Protein AF-A0A951FJ62-F1 (afdb_monomer_lite)

Radius of gyration: 22.04 Å; chains: 1; bounding box: 53×34×70 Å

Structure (mmCIF, N/CA/C/O backbone):
data_AF-A0A951FJ62-F1
#
_entry.id   AF-A0A951FJ62-F1
#
loop_
_atom_site.group_PDB
_atom_site.id
_atom_site.type_symbol
_atom_site.label_atom_id
_atom_site.label_alt_id
_atom_site.label_comp_id
_atom_site.label_asym_id
_atom_site.label_entity_id
_atom_site.label_seq_id
_atom_site.pdbx_PDB_ins_code
_atom_site.Cartn_x
_atom_site.Cartn_y
_atom_site.Cartn_z
_atom_site.occupancy
_atom_site.B_iso_or_equiv
_atom_site.auth_seq_id
_atom_site.auth_comp_id
_atom_site.auth_asym_id
_atom_site.auth_atom_id
_atom_site.pdbx_PDB_model_num
ATOM 1 N N . MET A 1 1 ? -35.802 12.380 49.924 1.00 47.97 1 MET A N 1
ATOM 2 C CA . MET A 1 1 ? -36.147 11.133 49.197 1.00 47.97 1 MET A CA 1
ATOM 3 C C . MET A 1 1 ? -36.169 11.556 47.740 1.00 47.97 1 MET A C 1
ATOM 5 O O . MET A 1 1 ? -37.204 11.967 47.237 1.00 47.97 1 MET A O 1
ATOM 9 N N . ASP A 1 2 ? -34.983 11.616 47.129 1.00 43.56 2 ASP A N 1
ATOM 10 C CA . ASP A 1 2 ? -34.731 12.508 45.990 1.00 43.56 2 ASP A CA 1
ATOM 11 C C . ASP A 1 2 ? -34.597 11.692 44.706 1.00 43.56 2 ASP A C 1
ATOM 13 O O . ASP A 1 2 ? -33.537 11.186 44.347 1.00 43.56 2 ASP A O 1
ATOM 17 N N . THR A 1 3 ? -35.719 11.559 44.009 1.00 54.09 3 THR A N 1
ATOM 18 C CA . THR A 1 3 ? -35.877 10.931 42.692 1.00 54.09 3 THR A CA 1
ATOM 19 C C . THR A 1 3 ? -35.406 11.850 41.556 1.00 54.09 3 THR A C 1
ATOM 21 O O . THR A 1 3 ? -36.124 12.073 40.585 1.00 54.09 3 THR A O 1
ATOM 24 N N . ILE A 1 4 ? -34.202 12.418 41.665 1.00 57.38 4 ILE A N 1
ATOM 25 C CA . ILE A 1 4 ? -33.635 13.331 40.659 1.00 57.38 4 ILE A CA 1
ATOM 26 C C . ILE A 1 4 ? -32.232 12.848 40.283 1.00 57.38 4 ILE A C 1
ATOM 28 O O . ILE A 1 4 ? -31.257 13.421 40.750 1.00 57.38 4 ILE A O 1
ATOM 32 N N . THR A 1 5 ? -32.072 11.773 39.495 1.00 56.06 5 THR A N 1
ATOM 33 C CA . THR A 1 5 ? -30.772 11.510 38.813 1.00 56.06 5 THR A CA 1
ATOM 34 C C . THR A 1 5 ? -30.767 10.445 37.699 1.00 56.06 5 THR A C 1
ATOM 36 O O . THR A 1 5 ? -29.703 9.947 37.344 1.00 56.06 5 THR A O 1
ATOM 39 N N . THR A 1 6 ? -31.895 10.074 37.079 1.00 56.94 6 THR A N 1
ATOM 40 C CA . THR A 1 6 ? -31.890 8.946 36.107 1.00 56.94 6 THR A CA 1
ATOM 41 C C . THR A 1 6 ? -31.855 9.350 34.620 1.00 56.94 6 THR A C 1
ATOM 43 O O . THR A 1 6 ? -31.642 8.494 33.769 1.00 56.94 6 THR A O 1
ATOM 46 N N . HIS A 1 7 ? -31.965 10.636 34.253 1.00 52.69 7 HIS A N 1
ATOM 47 C CA . HIS A 1 7 ? -32.259 11.026 32.855 1.00 52.69 7 HIS A CA 1
ATOM 48 C C . HIS A 1 7 ? -31.155 11.718 32.026 1.00 52.69 7 HIS A C 1
ATOM 50 O O . HIS A 1 7 ? -31.459 12.241 30.958 1.00 52.69 7 HIS A O 1
ATOM 56 N N . GLN A 1 8 ? -29.875 11.713 32.416 1.00 58.50 8 GLN A N 1
ATOM 57 C CA . GLN A 1 8 ? -28.870 12.559 31.728 1.00 58.50 8 GLN A CA 1
ATOM 58 C C . GLN A 1 8 ? -27.586 11.868 31.241 1.00 58.50 8 GLN A C 1
ATOM 60 O O . GLN A 1 8 ? -26.508 12.453 31.232 1.00 58.50 8 GLN A O 1
ATOM 65 N N . ARG A 1 9 ? -27.684 10.633 30.738 1.00 53.38 9 ARG A N 1
ATOM 66 C CA . ARG A 1 9 ? -26.588 10.014 29.963 1.00 53.38 9 ARG A CA 1
ATOM 67 C C . ARG A 1 9 ? -26.975 9.661 28.529 1.00 53.38 9 ARG A C 1
ATOM 69 O O . ARG A 1 9 ? -26.541 8.651 27.989 1.00 53.38 9 ARG A O 1
ATOM 76 N N . LEU A 1 10 ? -27.699 10.554 27.858 1.00 55.06 10 LEU A N 1
ATOM 77 C CA . LEU A 1 10 ? -27.605 10.636 26.401 1.00 55.06 10 LEU A CA 1
ATOM 78 C C . LEU A 1 10 ? -26.239 11.249 26.072 1.00 55.06 10 LEU A C 1
ATOM 80 O O . LEU A 1 10 ? -26.109 12.451 25.864 1.00 55.06 10 LEU A O 1
ATOM 84 N N . ARG A 1 11 ? -25.188 10.415 26.098 1.00 55.34 11 ARG A N 1
ATOM 85 C CA . ARG A 1 11 ? -23.898 10.746 25.488 1.00 55.34 11 ARG A CA 1
ATOM 86 C C . ARG A 1 11 ? -24.187 11.021 24.017 1.00 55.34 11 ARG A C 1
ATOM 88 O O . ARG A 1 11 ? -24.293 10.091 23.223 1.00 55.34 11 ARG A O 1
ATOM 95 N N . SER A 1 12 ? -24.314 12.294 23.671 1.00 49.78 12 SER A N 1
ATOM 96 C CA . SER A 1 12 ? -24.144 12.791 22.317 1.00 49.78 12 SER A CA 1
ATOM 97 C C . SER A 1 12 ? -22.751 12.363 21.871 1.00 49.78 12 SER A C 1
ATOM 99 O O . SER A 1 12 ? -21.760 13.039 22.153 1.00 49.78 12 SER A O 1
ATOM 101 N N . GLN A 1 13 ? -22.646 11.182 21.258 1.00 60.91 13 GLN A N 1
ATOM 102 C CA . GLN A 1 13 ? -21.439 10.832 20.536 1.00 60.91 13 GLN A CA 1
ATOM 103 C C . GLN A 1 13 ? -21.285 11.919 19.474 1.00 60.91 13 GLN A C 1
ATOM 105 O O . GLN A 1 13 ? -22.225 12.106 18.695 1.00 60.91 13 GLN A O 1
ATOM 110 N N . PRO A 1 14 ? -20.173 12.676 19.454 1.00 57.81 14 PRO A N 1
ATOM 111 C CA . PRO A 1 14 ? -19.944 13.602 18.364 1.00 57.81 14 PRO A CA 1
ATOM 112 C C . PRO A 1 14 ? -20.031 12.764 17.093 1.00 57.81 14 PRO A C 1
ATOM 114 O O . PRO A 1 14 ? -19.274 11.800 16.948 1.00 57.81 14 PRO A O 1
ATOM 117 N N . GLN A 1 15 ? -21.007 13.060 16.226 1.00 63.66 15 GLN A N 1
ATOM 118 C CA . GLN A 1 15 ? -21.080 12.453 14.904 1.00 63.66 15 GLN A CA 1
ATOM 119 C C . GLN A 1 15 ? -19.724 12.719 14.263 1.00 63.66 15 GLN A C 1
ATOM 121 O O . GLN A 1 15 ? -19.427 13.841 13.858 1.00 63.66 15 GLN A O 1
ATOM 126 N N . GLN A 1 16 ? -18.847 11.714 14.257 1.00 64.81 16 GLN A N 1
ATOM 127 C CA . GLN A 1 16 ? -17.599 11.818 13.527 1.00 64.81 16 GLN A CA 1
ATOM 128 C C . GLN A 1 16 ? -18.010 12.075 12.088 1.00 64.81 16 GLN A C 1
ATOM 130 O O . GLN A 1 16 ? -18.664 11.219 11.485 1.00 64.81 16 GLN A O 1
ATOM 135 N N . SER A 1 17 ? -17.689 13.268 11.584 1.00 78.88 17 SER A N 1
ATOM 136 C CA . SER A 1 17 ? -18.019 13.637 10.217 1.00 7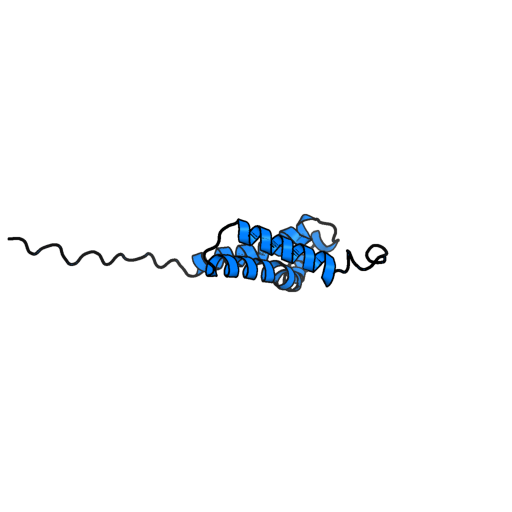8.88 17 SER A CA 1
ATOM 137 C C . SER A 1 17 ? -17.513 12.530 9.301 1.00 78.88 17 SER A C 1
ATOM 139 O O . SER A 1 17 ? -16.415 12.008 9.495 1.00 78.88 17 SER A O 1
ATOM 141 N N . TRP A 1 18 ? -18.336 12.116 8.342 1.00 79.25 18 TRP A N 1
ATOM 142 C CA . TRP A 1 18 ? -18.013 11.063 7.375 1.00 79.25 18 TRP A CA 1
ATOM 143 C C . TRP A 1 18 ? -16.597 11.232 6.787 1.00 79.25 18 TRP A C 1
ATOM 145 O O . TRP A 1 18 ? -15.860 10.256 6.669 1.00 79.25 18 TRP A O 1
ATOM 155 N N . LEU A 1 19 ? -16.174 12.486 6.579 1.00 79.06 19 LEU A N 1
ATOM 156 C CA . LEU A 1 19 ? -14.819 12.903 6.213 1.00 79.06 19 LEU A CA 1
ATOM 157 C C . LEU A 1 19 ? -13.726 12.309 7.112 1.00 79.06 19 LEU A C 1
ATOM 159 O O . LEU A 1 19 ? -12.745 11.783 6.605 1.00 79.06 19 LEU A O 1
ATOM 163 N N . ARG A 1 20 ? -13.893 12.318 8.439 1.00 80.12 20 ARG A N 1
ATOM 164 C CA . ARG A 1 20 ? -12.919 11.737 9.383 1.00 80.12 20 ARG A CA 1
ATOM 165 C C . ARG A 1 20 ? -12.817 10.217 9.274 1.00 80.12 20 ARG A C 1
ATOM 167 O O . ARG A 1 20 ? -11.787 9.656 9.633 1.00 80.12 20 ARG A O 1
ATOM 174 N N . ARG A 1 21 ? -13.866 9.550 8.785 1.00 80.31 21 ARG A N 1
ATOM 175 C CA . ARG A 1 21 ? -13.871 8.094 8.586 1.00 80.31 21 ARG A CA 1
ATOM 176 C C . ARG A 1 21 ? -13.185 7.701 7.281 1.00 80.31 21 ARG A C 1
ATOM 178 O O . ARG A 1 21 ? -12.441 6.725 7.270 1.00 80.31 21 ARG A O 1
ATOM 185 N N . ILE A 1 22 ? -13.403 8.471 6.213 1.00 85.75 22 ILE A N 1
ATOM 186 C CA . ILE A 1 22 ? -12.845 8.175 4.886 1.00 85.75 22 ILE A CA 1
ATOM 187 C C . ILE A 1 22 ? -11.442 8.744 4.667 1.00 85.75 22 ILE A C 1
ATOM 189 O O . ILE A 1 22 ? -10.676 8.160 3.908 1.00 85.75 22 ILE A O 1
ATOM 193 N N . ALA A 1 23 ? -11.071 9.832 5.350 1.00 86.94 23 ALA A N 1
ATOM 194 C CA . ALA A 1 23 ? -9.757 10.462 5.231 1.00 86.94 23 ALA A CA 1
ATOM 195 C C . ALA A 1 23 ? -8.582 9.474 5.356 1.00 86.94 23 ALA A C 1
ATOM 197 O O . ALA A 1 23 ? -7.713 9.500 4.489 1.00 86.94 23 ALA A O 1
ATOM 198 N N . PRO A 1 24 ? -8.537 8.557 6.344 1.00 86.06 24 PRO A N 1
ATOM 199 C CA . PRO A 1 24 ? -7.441 7.593 6.421 1.00 86.06 24 PRO A CA 1
ATOM 200 C C . PRO A 1 24 ? -7.461 6.553 5.292 1.00 86.06 24 PRO A C 1
ATOM 202 O O . PRO A 1 24 ? -6.406 6.042 4.935 1.00 86.06 24 PRO A O 1
ATOM 205 N N . ALA A 1 25 ? -8.627 6.230 4.724 1.00 88.00 25 ALA A N 1
ATOM 206 C CA . ALA A 1 25 ? -8.720 5.321 3.583 1.00 88.00 25 ALA A CA 1
ATOM 207 C C . ALA A 1 25 ? -8.192 5.995 2.309 1.00 88.00 25 ALA A C 1
ATOM 209 O O . ALA A 1 25 ? -7.319 5.450 1.641 1.00 88.00 25 ALA A O 1
ATOM 210 N N . LEU A 1 26 ? -8.647 7.219 2.029 1.00 88.31 26 LEU A N 1
ATOM 211 C CA . LEU A 1 26 ? -8.137 8.020 0.915 1.00 88.31 26 LEU A CA 1
ATOM 212 C C . LEU A 1 26 ? -6.636 8.281 1.058 1.00 88.31 26 LEU A C 1
ATOM 214 O O . LEU A 1 26 ? -5.90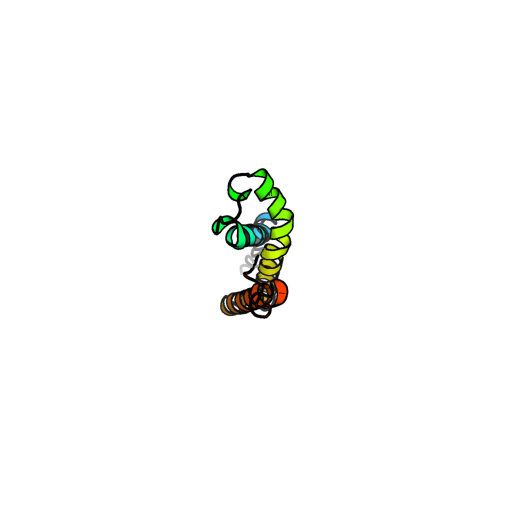0 8.145 0.088 1.00 88.31 26 LEU A O 1
ATOM 218 N N . GLY A 1 27 ? -6.181 8.575 2.278 1.00 88.44 27 GLY A N 1
ATOM 219 C CA . GLY A 1 27 ? -4.765 8.707 2.593 1.00 88.44 27 GLY A CA 1
ATOM 220 C C . GLY A 1 27 ? -3.985 7.476 2.148 1.00 88.44 27 GLY A C 1
ATOM 221 O O . GLY A 1 27 ? -3.095 7.605 1.325 1.00 88.44 27 GLY A O 1
ATOM 222 N N . VAL A 1 28 ? -4.363 6.280 2.609 1.00 87.06 28 VAL A N 1
ATOM 223 C CA . VAL A 1 28 ? -3.680 5.029 2.228 1.00 87.06 28 VAL A CA 1
ATOM 224 C C . VAL A 1 28 ? -3.747 4.762 0.722 1.00 87.06 28 VAL A C 1
ATOM 226 O O . VAL A 1 28 ? -2.742 4.368 0.138 1.00 87.06 28 VAL A O 1
ATOM 229 N N . PHE A 1 29 ? -4.895 5.013 0.092 1.00 89.75 29 PHE A N 1
ATOM 230 C CA . PHE A 1 29 ? -5.084 4.790 -1.341 1.00 89.75 29 PHE A CA 1
ATOM 231 C C . PHE A 1 29 ? -4.141 5.632 -2.205 1.00 89.75 29 PHE A C 1
ATOM 233 O O . PHE A 1 29 ? -3.596 5.123 -3.176 1.00 89.75 29 PHE A O 1
ATOM 240 N N . PHE A 1 30 ? -3.930 6.901 -1.849 1.00 86.62 30 PHE A N 1
ATOM 241 C CA . PHE A 1 30 ? -3.074 7.805 -2.620 1.00 86.62 30 PHE A CA 1
ATOM 242 C C . PHE A 1 30 ? -1.607 7.775 -2.190 1.00 86.62 30 PHE A C 1
ATOM 244 O O . PHE A 1 30 ? -0.729 7.970 -3.027 1.00 86.62 30 PHE A O 1
ATOM 251 N N . LEU A 1 31 ? -1.312 7.507 -0.914 1.00 85.44 31 LEU A N 1
ATOM 252 C CA . LEU A 1 31 ? 0.075 7.398 -0.456 1.00 85.44 31 LEU A CA 1
ATOM 253 C C . LEU A 1 31 ? 0.758 6.148 -1.012 1.00 85.44 31 LEU A C 1
ATOM 255 O O . LEU A 1 31 ? 1.940 6.203 -1.323 1.00 85.44 31 LEU A O 1
ATOM 259 N N . ALA A 1 32 ? 0.036 5.035 -1.151 1.00 86.31 32 ALA A N 1
ATOM 260 C CA . ALA A 1 32 ? 0.607 3.791 -1.662 1.00 86.31 32 ALA A CA 1
ATOM 261 C C . ALA A 1 32 ? 1.286 3.940 -3.045 1.00 86.31 32 ALA A C 1
ATOM 263 O O . ALA A 1 32 ? 2.476 3.643 -3.128 1.00 86.31 32 ALA A O 1
ATOM 264 N N . PRO A 1 33 ? 0.618 4.442 -4.106 1.00 82.31 33 PRO A N 1
ATOM 265 C CA . PRO A 1 33 ? 1.258 4.638 -5.410 1.00 82.31 33 PRO A CA 1
ATOM 266 C C . PRO A 1 33 ? 2.357 5.709 -5.388 1.00 82.31 33 PRO A C 1
ATOM 268 O O . PRO A 1 33 ? 3.356 5.572 -6.088 1.00 82.31 33 PRO A O 1
ATOM 271 N N . LEU A 1 34 ? 2.223 6.741 -4.544 1.00 81.88 34 LEU A N 1
ATOM 272 C CA . LEU A 1 34 ? 3.260 7.762 -4.367 1.00 81.88 34 LEU A CA 1
ATOM 273 C C . LEU A 1 34 ? 4.576 7.145 -3.866 1.00 81.88 34 LEU A C 1
ATOM 275 O O . LEU A 1 34 ? 5.642 7.467 -4.381 1.00 81.88 34 LEU A O 1
ATOM 279 N N . PHE A 1 35 ? 4.502 6.253 -2.875 1.00 81.19 35 PHE A N 1
ATOM 280 C CA . PHE A 1 35 ? 5.674 5.551 -2.350 1.00 81.19 35 PHE A CA 1
ATOM 281 C C . PHE A 1 35 ? 6.200 4.472 -3.300 1.00 81.19 35 PHE A C 1
ATOM 283 O O . PHE A 1 35 ? 7.408 4.257 -3.337 1.00 81.19 35 PHE A O 1
ATOM 290 N N . ALA A 1 36 ? 5.314 3.794 -4.031 1.00 77.12 36 ALA A N 1
ATOM 291 C CA . ALA A 1 36 ? 5.692 2.690 -4.906 1.00 77.12 36 ALA A CA 1
ATOM 292 C C . ALA A 1 36 ? 6.417 3.152 -6.180 1.00 77.12 36 ALA A C 1
ATOM 294 O O . ALA A 1 36 ? 7.413 2.546 -6.553 1.00 77.12 36 ALA A O 1
ATOM 295 N N . GLU A 1 37 ? 5.948 4.228 -6.815 1.00 76.62 37 GLU A N 1
ATOM 296 C CA . GLU A 1 37 ? 6.436 4.646 -8.138 1.00 76.62 37 GLU A CA 1
ATOM 297 C C . GLU A 1 37 ? 7.146 6.000 -8.084 1.00 76.62 37 GLU A C 1
ATOM 299 O O . GLU A 1 37 ? 8.298 6.151 -8.493 1.00 76.62 37 GLU A O 1
ATOM 304 N N . TYR A 1 38 ? 6.477 7.007 -7.524 1.00 75.12 38 TYR A N 1
ATOM 305 C CA . TYR A 1 38 ? 6.919 8.396 -7.667 1.00 75.12 38 TYR A CA 1
ATOM 306 C C . TYR A 1 38 ? 8.109 8.746 -6.771 1.00 75.12 38 TYR A C 1
ATOM 308 O O . TYR A 1 38 ? 8.903 9.615 -7.124 1.00 75.12 38 TYR A O 1
ATOM 316 N N . LEU A 1 39 ? 8.273 8.066 -5.631 1.00 76.00 39 LEU A N 1
ATOM 317 C CA . LEU A 1 39 ? 9.400 8.311 -4.728 1.00 76.00 39 LEU A CA 1
ATOM 318 C C . LEU A 1 39 ? 10.719 7.712 -5.240 1.00 76.00 39 LEU A C 1
ATOM 320 O O . LEU A 1 39 ? 11.782 8.243 -4.928 1.00 76.00 39 LEU A O 1
ATOM 324 N N . ILE A 1 40 ? 10.657 6.629 -6.022 1.00 71.81 40 ILE A N 1
ATOM 325 C CA . ILE A 1 40 ? 11.843 6.038 -6.658 1.00 71.81 40 ILE A CA 1
ATOM 326 C C . ILE A 1 40 ? 12.353 6.938 -7.791 1.00 71.81 40 ILE A C 1
ATOM 328 O O . ILE A 1 40 ? 13.558 6.977 -8.032 1.00 71.81 40 ILE A O 1
ATOM 332 N N . GLY A 1 41 ? 11.466 7.687 -8.458 1.00 65.19 41 GLY A N 1
ATOM 333 C CA . GLY A 1 41 ? 11.846 8.723 -9.423 1.00 65.19 41 GLY A CA 1
ATOM 334 C C . GLY A 1 41 ? 12.584 8.204 -10.661 1.00 65.19 41 GLY A C 1
ATOM 335 O O . GLY A 1 41 ? 13.300 8.970 -11.301 1.00 65.19 41 GLY A O 1
ATOM 336 N N . TYR A 1 42 ? 12.447 6.914 -10.987 1.00 66.75 42 TYR A N 1
ATOM 337 C CA . TYR A 1 42 ? 13.063 6.326 -12.183 1.00 66.75 42 TYR A CA 1
ATOM 338 C C . TYR A 1 42 ? 12.313 6.695 -13.471 1.00 66.75 42 TYR A C 1
ATOM 340 O O . TYR A 1 42 ? 12.892 6.621 -14.552 1.00 66.75 42 TYR A O 1
ATOM 348 N N . ASP A 1 43 ? 11.042 7.095 -13.358 1.00 64.31 43 ASP A N 1
ATOM 349 C CA . ASP A 1 43 ? 10.210 7.461 -14.498 1.00 64.31 43 ASP A CA 1
ATOM 350 C C . ASP A 1 43 ? 10.385 8.946 -14.871 1.00 64.31 43 ASP A C 1
ATOM 352 O O . ASP A 1 43 ? 10.315 9.852 -14.029 1.00 64.31 43 ASP A O 1
ATOM 356 N N . THR A 1 44 ? 10.571 9.200 -16.168 1.00 63.38 44 THR A N 1
ATOM 357 C CA . THR A 1 44 ? 10.643 10.531 -16.791 1.00 63.38 44 THR A CA 1
ATOM 358 C C . THR A 1 44 ? 9.407 11.397 -16.525 1.00 63.38 44 THR A C 1
ATOM 360 O O . THR A 1 44 ? 9.508 12.625 -16.557 1.00 63.38 44 THR A O 1
ATOM 363 N N . SER A 1 45 ? 8.273 10.781 -16.183 1.00 63.56 45 SER A N 1
ATOM 364 C CA . SER A 1 45 ? 7.003 11.453 -15.870 1.00 63.56 45 SER A CA 1
ATOM 365 C C . SER A 1 45 ? 7.014 12.232 -14.543 1.00 63.56 45 SER A C 1
ATOM 367 O O . SER A 1 45 ? 6.139 13.064 -14.296 1.00 63.56 45 SER A O 1
ATOM 369 N N . THR A 1 46 ? 8.013 12.015 -13.674 1.00 64.50 46 THR A N 1
ATOM 370 C CA . THR A 1 46 ? 8.073 12.590 -12.309 1.00 64.50 46 THR A CA 1
ATOM 371 C C . THR A 1 46 ? 8.082 14.130 -12.288 1.00 64.50 46 THR A C 1
ATOM 373 O O . THR A 1 46 ? 7.693 14.749 -11.298 1.00 64.50 46 THR A O 1
ATOM 376 N N . GLY A 1 47 ? 8.474 14.775 -13.393 1.00 66.00 47 GLY A N 1
ATOM 377 C CA . GLY A 1 47 ? 8.463 16.234 -13.542 1.00 66.00 47 GLY A CA 1
ATOM 378 C C . GLY A 1 47 ? 7.143 16.838 -14.041 1.00 66.00 47 GLY A C 1
ATOM 379 O O . GLY A 1 47 ? 7.013 18.063 -14.031 1.00 66.00 47 GLY A O 1
ATOM 380 N N . ASN A 1 48 ? 6.173 16.025 -14.478 1.00 78.50 48 ASN A N 1
ATOM 381 C CA . ASN A 1 48 ? 4.927 16.494 -15.085 1.00 78.50 48 ASN A CA 1
ATOM 382 C C . ASN A 1 48 ? 3.702 16.178 -14.195 1.00 78.50 48 ASN A C 1
ATOM 384 O O . ASN A 1 48 ? 3.231 15.039 -14.161 1.00 78.50 48 ASN A O 1
ATOM 388 N N . PRO A 1 49 ? 3.105 17.182 -13.521 1.00 73.88 49 PRO A N 1
ATOM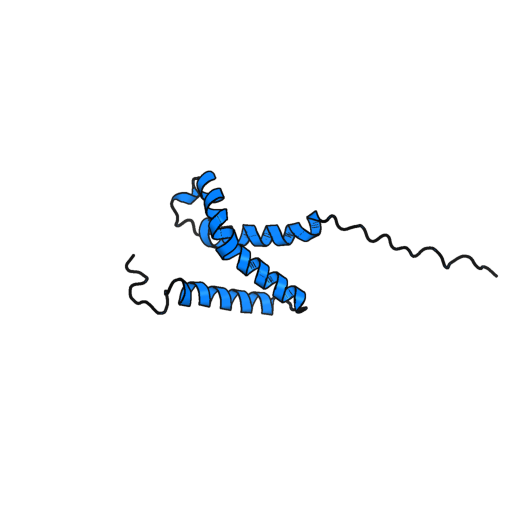 389 C CA . PRO A 1 49 ? 1.948 16.980 -12.645 1.00 73.88 49 PRO A CA 1
ATOM 390 C C . PRO A 1 49 ? 0.734 16.343 -13.336 1.00 73.88 49 PRO A C 1
ATOM 392 O O . PRO A 1 49 ? -0.036 15.636 -12.687 1.00 73.88 49 PRO A O 1
ATOM 395 N N . GLY A 1 50 ? 0.547 16.589 -14.638 1.00 78.94 50 GLY A N 1
ATOM 396 C CA . GLY A 1 50 ? -0.565 16.024 -15.405 1.00 78.94 50 GLY A CA 1
ATOM 397 C C . GLY A 1 50 ? -0.414 14.521 -15.637 1.00 78.94 50 GLY A C 1
ATOM 398 O O . GLY A 1 50 ? -1.377 13.771 -15.478 1.00 78.94 50 GLY A O 1
ATOM 399 N N . GLU A 1 51 ? 0.802 14.072 -15.941 1.00 76.94 51 GLU A N 1
ATOM 400 C CA . GLU A 1 51 ? 1.119 12.651 -16.122 1.00 76.94 51 GLU A CA 1
ATOM 401 C C . GLU A 1 51 ? 1.059 11.899 -14.793 1.00 76.94 51 GLU A C 1
ATOM 403 O O . GLU A 1 51 ? 0.487 10.815 -14.735 1.00 76.94 51 GLU A O 1
ATOM 408 N N . LEU A 1 52 ? 1.521 12.511 -13.698 1.00 73.88 52 LEU A N 1
ATOM 409 C CA . LEU A 1 52 ? 1.390 11.952 -12.347 1.00 73.88 52 LEU A CA 1
ATOM 410 C C . LEU A 1 52 ? -0.076 11.747 -11.929 1.00 73.88 52 LEU A C 1
ATOM 412 O O . LEU A 1 52 ? -0.419 10.740 -11.304 1.00 73.88 52 LEU A O 1
ATOM 416 N N . LEU A 1 53 ? -0.959 12.691 -12.267 1.00 79.56 53 LEU A N 1
ATOM 417 C CA . LEU A 1 53 ? -2.397 12.576 -12.001 1.00 79.56 53 LEU A CA 1
ATOM 418 C C . LEU A 1 53 ? -3.044 11.473 -12.843 1.00 79.56 53 LEU A C 1
ATOM 420 O O . LEU A 1 53 ? -3.871 10.720 -12.329 1.00 79.56 53 LEU A O 1
ATOM 424 N N . PHE A 1 54 ? -2.661 11.356 -14.115 1.00 81.94 54 PHE A N 1
ATOM 425 C CA . PHE A 1 54 ? -3.155 10.294 -14.988 1.00 81.94 54 PHE A CA 1
ATOM 426 C C . PHE A 1 54 ? -2.639 8.915 -14.555 1.00 81.94 54 PHE A C 1
ATOM 428 O O . PHE A 1 54 ? -3.421 7.972 -14.454 1.00 81.94 54 PHE A O 1
ATOM 435 N N . GLY A 1 55 ? -1.358 8.811 -14.198 1.00 78.06 55 GLY A N 1
ATOM 436 C CA . GLY A 1 55 ? -0.750 7.600 -13.650 1.00 78.06 55 GLY A CA 1
ATOM 437 C C . GLY A 1 55 ? -1.461 7.122 -12.386 1.00 78.06 55 GLY A C 1
ATOM 438 O O . GLY A 1 55 ? -1.661 5.926 -12.207 1.00 78.06 55 GLY A O 1
ATOM 439 N N . LEU A 1 56 ? -1.978 8.037 -11.562 1.00 80.38 56 LEU A N 1
ATOM 440 C CA . LEU A 1 56 ? -2.754 7.705 -10.364 1.00 80.38 56 LEU A CA 1
ATOM 441 C C . LEU A 1 56 ? -4.055 6.944 -10.671 1.00 80.38 56 LEU A C 1
ATOM 443 O O . LEU A 1 56 ? -4.545 6.208 -9.816 1.00 80.38 56 LEU A O 1
ATOM 447 N N . LEU A 1 57 ? -4.603 7.076 -11.883 1.00 83.88 57 LEU A N 1
ATOM 448 C CA . LEU A 1 57 ? -5.765 6.302 -12.327 1.00 83.88 57 LEU A CA 1
ATOM 449 C C . LEU A 1 57 ? -5.428 4.814 -12.502 1.00 83.88 57 LEU A C 1
ATOM 451 O O . LEU A 1 57 ? -6.293 3.965 -12.300 1.00 83.88 57 LEU A O 1
ATOM 455 N N . ILE A 1 58 ? -4.175 4.506 -12.843 1.00 84.06 58 ILE A N 1
ATOM 456 C CA . ILE A 1 58 ? -3.665 3.142 -13.024 1.00 84.06 58 ILE A CA 1
ATOM 457 C C . ILE A 1 58 ? -3.036 2.642 -11.718 1.00 84.06 58 ILE A C 1
ATOM 459 O O . ILE A 1 58 ? -3.424 1.602 -11.183 1.00 84.06 58 ILE A O 1
ATOM 463 N N . PHE A 1 59 ? -2.115 3.418 -11.149 1.00 82.12 59 PHE A N 1
ATOM 464 C CA . PHE A 1 59 ? -1.374 3.080 -9.938 1.00 82.12 59 PHE A CA 1
ATOM 465 C C . PHE A 1 59 ? -2.232 3.122 -8.670 1.00 82.12 59 PHE A C 1
ATOM 467 O O . PHE A 1 59 ? -1.968 2.380 -7.727 1.00 82.12 59 PHE A O 1
ATOM 474 N N . GLY A 1 60 ? -3.285 3.941 -8.631 1.00 85.81 60 GLY A N 1
ATOM 475 C CA . GLY A 1 60 ? -4.227 3.985 -7.511 1.00 85.81 60 GLY A CA 1
ATOM 476 C C . GLY A 1 60 ? -4.893 2.627 -7.278 1.00 85.81 60 GLY A C 1
ATOM 477 O O . GLY A 1 60 ? -4.736 2.056 -6.203 1.00 85.81 60 GLY A O 1
ATOM 478 N N . PRO A 1 61 ? -5.594 2.049 -8.265 1.00 86.31 61 PRO A N 1
ATOM 479 C CA . PRO A 1 61 ? -6.105 0.687 -8.157 1.00 86.31 61 PRO A CA 1
ATOM 480 C C . PRO A 1 61 ? -5.007 -0.364 -7.957 1.00 86.31 61 PRO A C 1
ATOM 482 O O . PRO A 1 61 ? -5.203 -1.262 -7.140 1.00 86.31 61 PRO A O 1
ATOM 485 N N . LEU A 1 62 ? -3.864 -0.239 -8.645 1.00 86.81 62 LEU A N 1
ATOM 486 C CA . LEU A 1 62 ? -2.786 -1.235 -8.603 1.00 86.81 62 LEU A CA 1
ATOM 487 C C . LEU A 1 62 ? -2.102 -1.332 -7.229 1.00 86.81 62 LEU A C 1
ATOM 489 O O . LEU A 1 62 ? -1.918 -2.428 -6.717 1.00 86.81 62 LEU A O 1
ATOM 493 N N . TYR A 1 63 ? -1.774 -0.199 -6.605 1.00 88.06 63 TYR A N 1
ATOM 494 C CA . TYR A 1 63 ? -1.063 -0.138 -5.320 1.00 88.06 63 TYR A CA 1
ATOM 495 C C . TYR A 1 63 ? -1.974 0.272 -4.160 1.00 88.06 63 TYR A C 1
ATOM 497 O O . TYR A 1 63 ? -1.958 -0.332 -3.084 1.00 88.06 63 TYR A O 1
ATOM 505 N N . GLY A 1 64 ? -2.805 1.292 -4.370 1.00 89.81 64 GLY A N 1
ATOM 506 C CA . GLY A 1 64 ? -3.753 1.797 -3.375 1.00 89.81 64 GLY A CA 1
ATOM 507 C C . GLY A 1 64 ? -4.898 0.832 -3.075 1.00 89.81 64 GLY A C 1
ATOM 508 O O . GLY A 1 64 ? -5.333 0.742 -1.925 1.00 89.81 64 GLY A O 1
ATOM 509 N N . GLY A 1 65 ? -5.361 0.072 -4.071 1.00 91.88 65 GLY A N 1
ATOM 510 C CA . GLY A 1 65 ? -6.389 -0.959 -3.906 1.00 91.88 65 GLY A CA 1
ATOM 511 C C . GLY A 1 65 ? -5.963 -2.058 -2.924 1.00 91.88 65 GLY A C 1
ATOM 512 O O . GLY A 1 65 ? -6.614 -2.230 -1.888 1.00 91.88 65 GLY A O 1
ATOM 513 N N . PRO A 1 66 ? -4.849 -2.768 -3.176 1.00 92.12 66 PRO A N 1
ATOM 514 C CA . PRO A 1 66 ? -4.301 -3.755 -2.250 1.00 92.12 66 PRO A CA 1
ATOM 515 C C . PRO A 1 66 ? -3.966 -3.173 -0.876 1.00 92.12 66 PRO A C 1
ATOM 517 O O . PRO A 1 66 ? -4.302 -3.786 0.136 1.00 92.12 66 PRO A O 1
ATOM 520 N N . ALA A 1 67 ? -3.400 -1.962 -0.802 1.00 92.94 67 ALA A N 1
ATOM 521 C CA . ALA A 1 67 ? -3.119 -1.303 0.475 1.00 92.94 67 ALA A CA 1
ATOM 522 C C . ALA A 1 67 ? -4.394 -1.070 1.312 1.00 92.94 67 ALA A C 1
ATOM 524 O O . ALA A 1 67 ? -4.409 -1.311 2.526 1.00 92.94 67 ALA A O 1
ATOM 525 N N . LEU A 1 68 ? -5.494 -0.658 0.669 1.00 93.25 68 LEU A N 1
ATOM 526 C CA . LEU A 1 68 ? -6.803 -0.556 1.312 1.00 93.25 68 LEU A CA 1
ATOM 527 C C . LEU A 1 68 ? -7.336 -1.918 1.751 1.00 93.25 68 LEU A C 1
ATOM 529 O O . LEU A 1 68 ? -7.797 -2.044 2.886 1.00 93.25 68 LEU A O 1
ATOM 533 N N . LEU A 1 69 ? -7.260 -2.936 0.892 1.00 93.94 69 LEU A N 1
ATOM 534 C CA . LEU A 1 69 ? -7.721 -4.285 1.220 1.00 93.94 69 LEU A CA 1
ATOM 535 C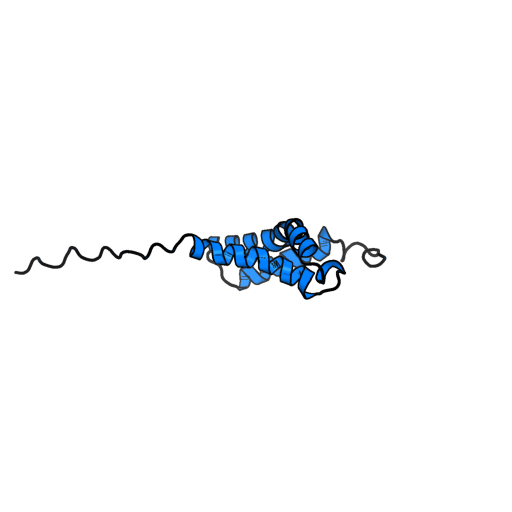 C . LEU A 1 69 ? -6.979 -4.848 2.433 1.00 93.94 69 LEU A C 1
ATOM 537 O O . LEU A 1 69 ? -7.621 -5.327 3.364 1.00 93.94 69 LEU A O 1
ATOM 541 N N . ILE A 1 70 ? -5.653 -4.715 2.484 1.00 94.81 70 ILE A N 1
ATOM 542 C CA . ILE A 1 70 ? -4.830 -5.147 3.622 1.00 94.81 70 ILE A CA 1
ATOM 543 C C . ILE A 1 70 ? -5.276 -4.447 4.910 1.00 94.81 70 ILE A C 1
ATOM 545 O O . ILE A 1 70 ? -5.461 -5.093 5.949 1.00 94.81 70 ILE A O 1
ATOM 549 N N . ARG A 1 71 ? -5.489 -3.127 4.850 1.00 92.56 71 ARG A N 1
ATOM 550 C CA . ARG A 1 71 ? -5.955 -2.331 5.991 1.00 92.56 71 ARG A CA 1
ATOM 551 C C . ARG A 1 71 ? -7.338 -2.771 6.463 1.00 92.56 71 ARG A C 1
ATOM 553 O O . ARG A 1 71 ? -7.532 -2.964 7.662 1.00 92.56 71 ARG A O 1
ATOM 560 N N . GLU A 1 72 ? -8.293 -2.923 5.553 1.00 93.56 72 GLU A N 1
ATOM 561 C CA . GLU A 1 72 ? -9.666 -3.286 5.904 1.00 93.56 72 GLU A CA 1
ATOM 562 C C . GLU A 1 72 ? -9.773 -4.738 6.379 1.00 93.56 72 GLU A C 1
ATOM 564 O O . GLU A 1 72 ? -10.483 -4.997 7.346 1.00 93.56 72 GLU A O 1
ATOM 569 N N . VAL A 1 73 ? -9.023 -5.675 5.793 1.00 94.75 73 VAL A N 1
ATOM 570 C CA . VAL A 1 73 ? -8.935 -7.063 6.278 1.00 94.75 73 VAL A CA 1
ATOM 571 C C . VAL A 1 73 ? -8.359 -7.100 7.690 1.00 94.75 73 VAL A C 1
ATOM 573 O O . VAL A 1 73 ? -8.946 -7.722 8.572 1.00 94.75 73 VAL A O 1
ATOM 576 N N . THR A 1 74 ? -7.261 -6.380 7.937 1.00 94.12 74 THR A N 1
ATOM 577 C CA . THR A 1 74 ? -6.644 -6.309 9.270 1.00 94.12 74 THR A CA 1
ATOM 578 C C . THR A 1 74 ? -7.623 -5.750 10.302 1.00 94.12 74 THR A C 1
ATOM 580 O O . THR A 1 74 ? -7.777 -6.326 11.378 1.00 94.12 74 THR A O 1
ATOM 583 N N . ARG A 1 75 ? -8.315 -4.651 9.971 1.00 91.94 75 ARG A N 1
ATOM 584 C CA . ARG A 1 75 ? -9.292 -4.025 10.872 1.00 91.94 75 ARG A CA 1
ATOM 585 C C . ARG A 1 75 ? -10.515 -4.904 11.111 1.00 91.94 75 ARG A C 1
ATOM 587 O O . ARG A 1 75 ? -10.977 -4.968 12.240 1.00 91.94 75 ARG A O 1
ATOM 594 N N . ARG A 1 76 ? -11.043 -5.567 10.077 1.00 92.69 76 ARG A N 1
ATOM 595 C CA . ARG A 1 76 ? -12.210 -6.463 10.189 1.00 92.69 76 ARG A CA 1
ATOM 596 C C . ARG A 1 76 ? -11.898 -7.740 10.961 1.00 92.69 76 ARG A C 1
ATOM 598 O O . ARG A 1 76 ? -12.804 -8.325 11.535 1.00 92.69 76 ARG A O 1
ATOM 605 N N . ALA A 1 77 ? -10.640 -8.166 10.957 1.00 93.25 77 ALA A N 1
ATOM 606 C CA . ALA A 1 77 ? -10.172 -9.321 11.710 1.00 93.25 77 ALA A CA 1
ATOM 607 C C . ALA A 1 77 ? -9.690 -8.966 13.132 1.00 93.25 77 ALA A C 1
ATOM 609 O O . ALA A 1 77 ? -9.098 -9.826 13.786 1.00 93.25 77 ALA A O 1
ATOM 610 N N . ASP A 1 78 ? -9.881 -7.714 13.580 1.00 91.88 78 ASP A N 1
ATOM 611 C CA . ASP A 1 78 ? -9.385 -7.176 14.856 1.00 91.88 78 ASP A CA 1
ATOM 612 C C . ASP A 1 78 ? -7.892 -7.476 15.098 1.00 91.88 78 ASP A C 1
ATOM 614 O O . ASP A 1 78 ? -7.443 -7.772 16.207 1.00 91.88 78 ASP A O 1
ATOM 618 N N . ARG A 1 79 ? -7.093 -7.426 14.023 1.00 93.69 79 ARG A N 1
ATOM 619 C CA . ARG A 1 79 ? -5.645 -7.661 14.064 1.00 93.69 79 ARG A CA 1
ATOM 620 C C . ARG A 1 79 ? -4.862 -6.350 14.129 1.00 93.69 79 ARG A C 1
ATOM 622 O O . ARG A 1 79 ? -5.378 -5.264 13.877 1.00 93.69 79 ARG A O 1
ATOM 629 N N . GLY A 1 80 ? -3.582 -6.468 14.478 1.00 92.31 80 GLY A N 1
ATOM 630 C CA . GLY A 1 80 ? -2.647 -5.346 14.561 1.00 92.31 80 GLY A CA 1
ATOM 631 C C . GLY A 1 80 ? -1.660 -5.274 13.392 1.00 92.31 80 GLY A C 1
ATOM 632 O O . GLY A 1 80 ? -1.771 -5.980 12.391 1.00 92.31 80 GLY A O 1
ATOM 633 N N . TRP A 1 81 ? -0.630 -4.450 13.579 1.00 94.50 81 TRP A N 1
ATOM 634 C CA . TRP A 1 81 ? 0.477 -4.241 12.639 1.00 94.50 81 TRP A CA 1
ATOM 635 C C . TRP A 1 81 ? 1.162 -5.504 12.092 1.00 94.50 81 TRP A C 1
ATOM 637 O O . TRP A 1 81 ? 1.489 -5.494 10.906 1.00 94.50 81 TRP A O 1
ATOM 647 N N . PRO A 1 82 ? 1.354 -6.598 12.859 1.00 95.69 82 PRO A N 1
ATOM 648 C CA . PRO A 1 82 ? 1.980 -7.803 12.315 1.00 95.69 82 PRO A CA 1
ATOM 649 C C . PRO A 1 82 ? 1.242 -8.373 11.099 1.00 95.69 82 PRO A C 1
ATOM 651 O O . PRO A 1 82 ? 1.874 -8.812 10.144 1.00 95.69 82 PRO A O 1
ATOM 654 N N . THR A 1 83 ? -0.092 -8.314 11.095 1.00 94.19 83 THR A N 1
ATOM 655 C CA . THR A 1 83 ? -0.905 -8.770 9.960 1.00 94.19 83 THR A CA 1
ATOM 656 C C . THR A 1 83 ? -0.740 -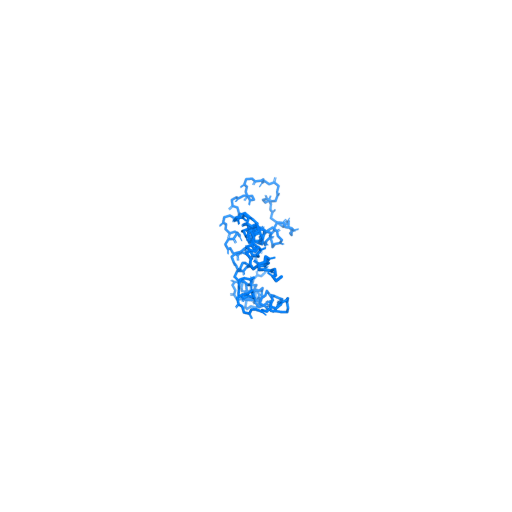7.857 8.750 1.00 94.19 83 THR A C 1
ATOM 658 O O . THR A 1 83 ? -0.621 -8.361 7.640 1.00 94.19 83 THR A O 1
ATOM 661 N N . ILE A 1 84 ? -0.658 -6.538 8.955 1.00 94.56 84 ILE A N 1
ATOM 662 C CA . ILE A 1 84 ? -0.393 -5.578 7.870 1.00 94.56 84 ILE A CA 1
ATOM 663 C C . ILE A 1 84 ? 0.953 -5.885 7.221 1.00 94.56 84 ILE A C 1
ATOM 665 O O . ILE A 1 84 ? 1.017 -6.005 6.004 1.00 94.56 84 ILE A O 1
ATOM 669 N N . ILE A 1 85 ? 2.006 -6.048 8.026 1.00 95.50 85 ILE A N 1
ATOM 670 C CA . ILE A 1 85 ? 3.359 -6.331 7.533 1.00 95.50 85 ILE A CA 1
ATOM 671 C C . ILE A 1 85 ? 3.379 -7.655 6.767 1.00 95.50 85 ILE A C 1
ATOM 673 O O . ILE A 1 85 ? 3.875 -7.700 5.647 1.00 95.50 85 ILE A O 1
ATOM 677 N N . LEU A 1 86 ? 2.796 -8.716 7.331 1.00 96.75 86 LEU A N 1
ATOM 678 C CA . LEU A 1 86 ? 2.755 -10.029 6.689 1.00 96.75 86 LEU A CA 1
ATOM 679 C C . LEU A 1 86 ? 2.029 -9.985 5.339 1.00 96.75 86 LEU A C 1
ATOM 681 O O . LEU A 1 86 ? 2.540 -10.499 4.346 1.00 96.75 86 LEU A O 1
ATOM 685 N N . LEU A 1 87 ? 0.851 -9.360 5.296 1.00 95.69 87 LEU A N 1
ATOM 686 C CA . LEU A 1 87 ? 0.072 -9.240 4.067 1.00 95.69 87 LEU A CA 1
ATOM 687 C C . LEU A 1 87 ? 0.757 -8.331 3.041 1.00 95.69 87 LEU A C 1
ATOM 689 O O . LEU A 1 87 ? 0.724 -8.642 1.857 1.00 95.69 87 LEU A O 1
ATOM 693 N N . ALA A 1 88 ? 1.400 -7.244 3.477 1.00 93.88 88 ALA A N 1
ATOM 694 C CA . ALA A 1 88 ? 2.142 -6.345 2.598 1.00 93.88 88 ALA A CA 1
ATOM 695 C C . ALA A 1 88 ? 3.367 -7.033 1.982 1.00 93.88 88 ALA A C 1
ATOM 697 O O . ALA A 1 88 ? 3.597 -6.900 0.783 1.00 93.88 88 ALA A O 1
ATOM 698 N N . ILE A 1 89 ? 4.112 -7.818 2.768 1.00 94.62 89 ILE A N 1
ATOM 699 C CA . ILE A 1 89 ? 5.220 -8.638 2.259 1.00 94.62 89 ILE A CA 1
ATOM 700 C C . ILE A 1 89 ? 4.693 -9.669 1.260 1.00 94.62 89 ILE A C 1
ATOM 702 O O . ILE A 1 89 ? 5.233 -9.782 0.164 1.00 94.62 89 ILE A O 1
ATOM 706 N N . GLY A 1 90 ? 3.622 -10.392 1.606 1.00 95.19 90 GLY A N 1
ATOM 707 C CA . GLY A 1 90 ? 3.016 -11.377 0.709 1.00 95.19 90 GLY A CA 1
ATOM 708 C C . GLY A 1 90 ? 2.559 -10.757 -0.612 1.00 95.19 90 GLY A C 1
ATOM 709 O O . GLY A 1 90 ? 2.858 -11.289 -1.677 1.00 95.19 90 GLY A O 1
ATOM 710 N N . PHE A 1 91 ? 1.902 -9.598 -0.548 1.00 93.62 91 PHE A N 1
ATOM 711 C CA . PHE A 1 91 ? 1.517 -8.829 -1.726 1.00 93.62 91 PHE A CA 1
ATOM 712 C C . PHE A 1 91 ? 2.733 -8.416 -2.564 1.00 93.62 91 PHE A C 1
ATOM 714 O O . PHE A 1 91 ? 2.739 -8.668 -3.763 1.00 93.62 91 PHE A O 1
ATOM 721 N N . GLY A 1 92 ? 3.779 -7.860 -1.945 1.00 89.75 92 GLY A N 1
ATOM 722 C CA . GLY A 1 92 ? 4.995 -7.453 -2.652 1.00 89.75 92 GLY A CA 1
ATOM 723 C C . GLY A 1 92 ? 5.701 -8.616 -3.353 1.00 89.75 92 GLY A C 1
ATOM 724 O O . GLY A 1 92 ? 6.116 -8.477 -4.498 1.00 89.75 92 GLY A O 1
ATOM 725 N N . VAL A 1 93 ? 5.778 -9.787 -2.710 1.00 92.19 93 VAL A N 1
ATOM 726 C CA . VAL A 1 93 ? 6.358 -11.001 -3.312 1.00 92.19 93 VAL A CA 1
ATOM 727 C C . VAL A 1 93 ? 5.510 -11.508 -4.475 1.00 92.19 93 VAL A C 1
ATOM 729 O O . VAL A 1 93 ? 6.060 -11.893 -5.502 1.00 92.19 93 VAL A O 1
ATOM 732 N N . ILE A 1 94 ? 4.181 -11.510 -4.340 1.00 92.31 94 ILE A N 1
ATOM 733 C CA . ILE A 1 94 ? 3.285 -11.911 -5.431 1.00 92.31 94 ILE A CA 1
ATOM 734 C C . ILE A 1 94 ? 3.414 -10.937 -6.598 1.00 92.31 94 ILE A C 1
ATOM 736 O O . ILE A 1 94 ? 3.538 -11.378 -7.735 1.00 92.31 94 ILE A O 1
ATOM 740 N N . GLN A 1 95 ? 3.426 -9.634 -6.332 1.00 89.88 95 GLN A N 1
ATOM 741 C CA . GLN A 1 95 ? 3.519 -8.639 -7.385 1.00 89.88 95 GLN A CA 1
ATOM 742 C C . GLN A 1 95 ? 4.866 -8.718 -8.106 1.00 89.88 95 GLN A C 1
ATOM 744 O O . GLN A 1 95 ? 4.899 -9.063 -9.280 1.00 89.88 95 GLN A O 1
ATOM 749 N N . ALA A 1 96 ? 5.980 -8.549 -7.396 1.00 86.38 96 ALA A N 1
ATOM 750 C CA . ALA A 1 96 ? 7.297 -8.590 -8.026 1.00 86.38 96 ALA A CA 1
ATOM 751 C C . ALA A 1 96 ? 7.624 -9.977 -8.608 1.00 86.38 96 ALA A C 1
ATOM 753 O O . ALA A 1 96 ? 8.218 -10.105 -9.676 1.00 86.38 96 ALA A O 1
ATOM 754 N N . GLY A 1 97 ? 7.276 -11.050 -7.901 1.00 86.38 97 GLY A N 1
ATOM 755 C CA . GLY A 1 97 ? 7.639 -12.407 -8.290 1.00 86.38 97 GLY A CA 1
ATOM 756 C C . GLY A 1 97 ? 6.740 -12.969 -9.380 1.00 86.38 97 GLY A C 1
ATOM 757 O O . GLY A 1 97 ? 7.236 -13.377 -10.425 1.00 86.38 97 GLY A O 1
ATOM 758 N N . LEU A 1 98 ? 5.433 -13.025 -9.120 1.00 85.50 98 LEU A N 1
ATOM 759 C CA . LEU A 1 98 ? 4.468 -13.708 -9.980 1.00 85.50 98 LEU A CA 1
ATOM 760 C C . LEU A 1 98 ? 3.884 -12.793 -11.058 1.00 85.50 98 LEU A C 1
ATOM 762 O O . LEU A 1 98 ? 3.690 -13.267 -12.168 1.00 85.50 98 LEU A O 1
ATOM 766 N N . ILE A 1 99 ? 3.590 -11.526 -10.751 1.00 86.25 99 ILE A N 1
ATOM 767 C CA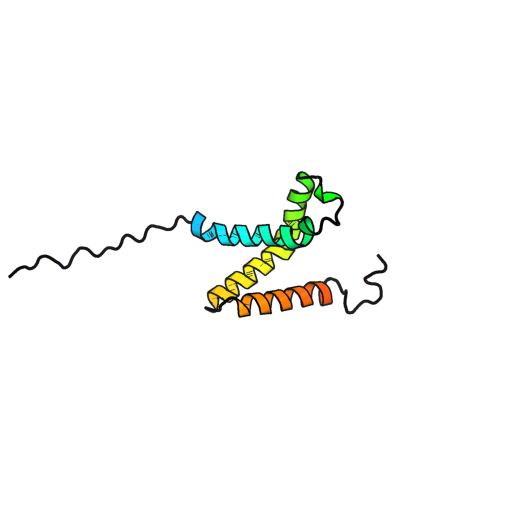 . ILE A 1 99 ? 2.975 -10.602 -11.720 1.00 86.25 99 ILE A CA 1
ATOM 768 C C . ILE A 1 99 ? 4.041 -10.010 -12.641 1.00 86.25 99 ILE A C 1
ATOM 770 O O . ILE A 1 99 ? 3.889 -10.063 -13.858 1.00 86.25 99 ILE A O 1
ATOM 774 N N . ASP A 1 100 ? 5.148 -9.534 -12.074 1.00 82.62 100 ASP A N 1
ATOM 775 C CA . ASP A 1 100 ? 6.240 -8.945 -12.852 1.00 82.62 100 ASP A CA 1
ATOM 776 C C . ASP A 1 100 ? 7.202 -10.019 -13.383 1.00 82.62 100 ASP A C 1
ATOM 778 O O . ASP A 1 100 ? 8.086 -9.727 -14.179 1.00 82.62 100 ASP A O 1
ATOM 782 N N . HIS A 1 101 ? 7.036 -11.282 -12.969 1.00 85.38 101 HIS A N 1
ATOM 783 C CA . HIS A 1 101 ? 7.881 -12.413 -13.366 1.00 85.38 101 HIS A CA 1
ATOM 784 C C . HIS A 1 101 ? 9.371 -12.256 -12.991 1.00 85.38 101 HIS A C 1
ATOM 786 O O . HIS A 1 101 ? 10.213 -12.992 -13.512 1.00 85.38 101 HIS A O 1
ATOM 792 N N . SER A 1 102 ? 9.723 -11.375 -12.047 1.00 81.94 102 SER A N 1
ATOM 793 C CA . SER A 1 102 ? 11.130 -11.042 -11.758 1.00 81.94 102 SER A CA 1
ATOM 794 C C . SER A 1 102 ? 11.976 -12.196 -11.216 1.00 81.94 102 SER A C 1
ATOM 796 O O . SER A 1 102 ? 13.197 -12.193 -11.359 1.00 81.94 102 SER A O 1
ATOM 798 N N . ILE A 1 103 ? 11.331 -13.191 -10.600 1.00 79.75 103 ILE A N 1
ATOM 799 C CA . ILE A 1 103 ? 11.995 -14.348 -9.980 1.00 79.75 103 ILE A CA 1
ATOM 800 C C . ILE A 1 103 ? 11.978 -15.570 -10.913 1.00 79.75 103 ILE A C 1
ATOM 802 O O . ILE A 1 103 ? 12.830 -16.448 -10.800 1.00 79.75 103 ILE A O 1
ATOM 806 N N . PHE A 1 104 ? 11.018 -15.638 -11.840 1.00 80.75 104 PHE A N 1
ATOM 807 C CA . PHE A 1 104 ? 10.777 -16.825 -12.669 1.00 80.75 104 PHE A CA 1
ATOM 808 C C . PHE A 1 104 ? 11.222 -16.664 -14.121 1.00 80.75 104 PHE A C 1
ATOM 810 O O . PHE A 1 104 ? 11.419 -17.671 -14.800 1.00 80.75 104 PHE A O 1
ATOM 817 N N . ASN A 1 105 ? 11.369 -15.430 -14.607 1.00 79.62 105 ASN A N 1
ATOM 818 C CA . ASN A 1 105 ? 11.805 -15.152 -15.966 1.00 79.62 105 ASN A CA 1
ATOM 819 C C . ASN A 1 105 ? 13.259 -14.648 -15.972 1.00 79.62 105 ASN A C 1
ATOM 821 O O . ASN A 1 105 ? 13.506 -13.512 -15.568 1.00 79.62 105 ASN A O 1
ATOM 825 N N . PRO A 1 106 ? 14.222 -15.443 -16.473 1.00 75.69 106 PRO A N 1
ATOM 826 C CA . PRO A 1 106 ? 15.616 -15.019 -16.592 1.00 75.69 106 PRO A CA 1
ATOM 827 C C . PRO A 1 106 ? 15.804 -13.774 -17.471 1.00 75.69 106 PRO A C 1
ATOM 829 O O . PRO A 1 106 ? 16.725 -13.006 -17.225 1.00 75.69 106 PRO A O 1
ATOM 832 N N . ALA A 1 107 ? 14.914 -13.553 -18.445 1.00 79.25 107 ALA A N 1
ATOM 833 C CA . ALA A 1 107 ? 14.936 -12.395 -19.340 1.00 79.25 107 ALA A CA 1
ATOM 834 C C . ALA A 1 107 ? 14.262 -11.142 -18.744 1.00 79.25 107 ALA A C 1
ATOM 836 O O . ALA A 1 107 ? 14.123 -10.135 -19.428 1.00 79.25 107 ALA A O 1
ATOM 837 N N . TYR A 1 108 ? 13.820 -11.174 -17.479 1.00 69.62 108 TYR A N 1
ATOM 838 C CA . TYR A 1 108 ? 13.119 -10.049 -16.843 1.00 69.62 108 TYR A CA 1
ATOM 839 C C . TYR A 1 108 ? 13.927 -8.739 -16.833 1.00 69.62 108 TYR A C 1
ATOM 841 O O . TYR A 1 108 ? 13.342 -7.663 -16.870 1.00 69.62 108 TYR A O 1
ATOM 849 N N . ARG A 1 109 ? 15.263 -8.818 -16.781 1.00 63.38 109 ARG A N 1
ATOM 850 C CA . ARG A 1 109 ? 16.153 -7.644 -16.775 1.00 63.38 109 ARG A CA 1
ATOM 851 C C . ARG A 1 109 ? 16.733 -7.274 -18.140 1.00 63.38 109 ARG A C 1
ATOM 853 O O . ARG A 1 109 ? 17.533 -6.347 -18.199 1.00 63.38 109 ARG A O 1
ATOM 860 N N . ASP A 1 110 ? 16.347 -7.969 -19.205 1.00 61.53 110 ASP A N 1
ATOM 861 C CA . ASP A 1 110 ? 16.859 -7.708 -20.558 1.00 61.53 110 ASP A CA 1
ATOM 862 C C . ASP A 1 110 ? 16.023 -6.655 -21.321 1.00 61.53 110 ASP A C 1
ATOM 864 O O . ASP A 1 110 ? 16.114 -6.564 -22.547 1.00 61.53 110 ASP A O 1
ATOM 868 N N . ILE A 1 111 ? 15.210 -5.865 -20.606 1.00 54.50 111 ILE A N 1
ATOM 869 C CA . ILE A 1 111 ? 14.375 -4.768 -21.126 1.00 54.50 111 ILE A CA 1
ATOM 870 C C . ILE A 1 111 ? 14.835 -3.403 -20.619 1.00 54.50 111 ILE A C 1
ATOM 872 O O . ILE A 1 111 ? 15.199 -3.302 -19.425 1.00 54.50 111 ILE A O 1
#

Secondary structure (DSSP, 8-state):
-----SS----------HHHHHHHHHHHHHHHHIIIIITT--SGGGG-HHHHHHHHHHHIIIIIHHHHHHHHHHHHTT--HHHHHHHHHHHHHIIIIIIS-TTT-GGGG--

Sequence (111 aa):
MDTITTHQRLRSQPQQSWLRRIAPALGVFFLAPLFAEYLIGYDTSTGNPGELLFGLLIFGPLYGGPALLIREVTRRADRGWPTIILLAIGFGVIQAGLIDHSIFNPAYRDI

pLDDT: mean 79.69, std 13.46, range [43.56, 96.75]

Foldseek 3Di:
DDPPDDPPPPPPPPPPPVCNVCVVLVVLLQVFLCVVPQVVPPDPCNPPPVVVVVVSVVSSCVGSVQSSVQVVVCVVVVHDDVSSVVSVVVSVCCCVCVVLVVVPDPCSPVD